Protein 9KZ1 (pdb70)

Solvent-accessible surface area: 4960 Å² total; per-residue (Å²): 96,132,77,107,186,101,113,14,39,0,34,1,62,43,97,39,17,58,1,36,77,31,40,71,89,104,7,119,85,57,48,68,41,111,149,54,75,64,19,96,19,50,6,13,13,41,24,65,107,19,69,5,4,2,0,45,83,25,94,88,51,122,56,7,29,0,14,0,1,36,11,102,98,21,148,99,115,65,138,39,72,7,56,69,171

Nearest PDB structures (foldseek):
  5d74-assembly1_A  TM=9.877E-01  e=1.245E-12  Streptococcus phage phi7917
  5d74-assembly2_B  TM=9.874E-01  e=1.460E-12  Streptococcus phage phi7917
  5d76-assembly1_A  TM=9.887E-01  e=3.241E-12  Streptococcus phage phi7917
  5d76-assembly2_B  TM=9.783E-01  e=2.578E-11  Streptococcus phage phi7917
  4lxc-assembly1_A  TM=8.643E-01  e=2.377E-06  Staphylococcus simulans

Structure (mmCIF, N/CA/C/O backbone):
data_9KZ1
#
_entry.id   9KZ1
#
_cell.length_a   57.410
_cell.length_b   75.785
_cell.length_c   38.887
_cell.angle_alpha   90.000
_cell.angle_beta   90.000
_cell.angle_gamma   90.000
#
_symmetry.space_group_name_H-M   'C 2 2 21'
#
loop_
_entity.id
_entity.type
_entity.pdbx_description
1 po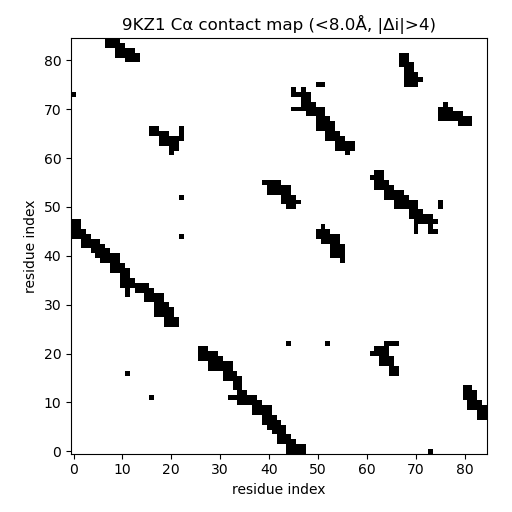lymer 'N-acetylmuramoyl-L-alanine amidase'
2 water water
#
loop_
_atom_site.group_PDB
_atom_site.id
_atom_site.type_symbol
_atom_site.label_atom_id
_atom_site.label_alt_id
_atom_site.label_comp_id
_atom_site.label_asym_id
_atom_site.label_entity_id
_atom_site.label_seq_id
_atom_site.pdbx_PDB_ins_code
_atom_site.Cartn_x
_atom_site.Cartn_y
_atom_site.Cartn_z
_atom_site.occupancy
_atom_site.B_iso_or_equiv
_atom_site.auth_seq_id
_atom_site.auth_comp_id
_atom_site.auth_asym_id
_atom_site.auth_atom_id
_atom_site.pdbx_PDB_model_num
ATOM 1 N N . SER A 1 15 ? -4.975 -9.686 5.981 1.00 21.28 161 SER A N 1
ATOM 2 C CA A SER A 1 15 ? -6.226 -10.312 5.571 0.64 17.67 161 SER A CA 1
ATOM 3 C CA B SER A 1 15 ? -6.229 -10.308 5.578 0.36 17.68 161 SER A CA 1
ATOM 4 C C . SER A 1 15 ? -6.336 -11.730 6.124 1.00 18.78 161 SER A C 1
ATOM 5 O O . SER A 1 15 ? -5.342 -12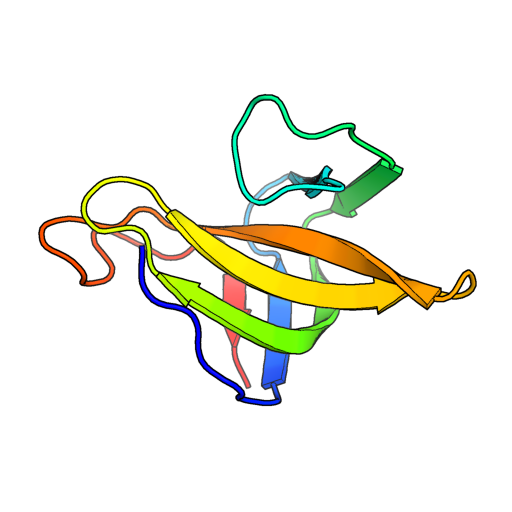.316 6.564 1.00 22.61 161 SER A O 1
ATOM 10 N N . ARG A 1 16 ? -7.545 -12.280 6.095 1.00 15.45 162 ARG A N 1
ATOM 11 C CA . ARG A 1 16 ? -7.820 -13.624 6.589 1.00 14.79 162 ARG A CA 1
ATOM 12 C C . ARG A 1 16 ? -8.515 -14.419 5.493 1.00 13.49 162 ARG A C 1
ATOM 13 O O . ARG A 1 16 ? -9.536 -13.978 4.956 1.00 13.51 162 ARG A O 1
ATOM 21 N N . SER A 1 17 ? -7.978 -15.593 5.176 1.00 13.05 163 SER A N 1
ATOM 22 C CA A SER A 1 17 ? -8.520 -16.443 4.127 0.63 12.12 163 SER A CA 1
ATOM 23 C CA B SER A 1 17 ? -8.519 -16.444 4.127 0.37 12.12 163 SER A CA 1
ATOM 24 C C . SER A 1 17 ? -9.253 -17.626 4.746 1.00 11.99 163 SER A C 1
ATOM 25 O O . SER A 1 17 ? -8.820 -18.171 5.765 1.00 12.58 163 SER A O 1
ATOM 30 N N . TYR A 1 18 ? -10.363 -18.020 4.121 1.00 11.41 164 TYR A N 1
ATOM 31 C CA . TYR A 1 18 ? -11.210 -19.102 4.611 1.00 11.52 164 TYR A CA 1
ATOM 32 C C . TYR A 1 18 ? -11.701 -19.932 3.445 1.00 10.97 164 TYR A C 1
ATOM 33 O O . TYR A 1 18 ? -11.838 -19.435 2.326 1.00 11.19 164 TYR A O 1
ATOM 42 N N . ARG A 1 19 ? -11.982 -21.202 3.712 1.00 11.29 165 ARG A N 1
ATOM 43 C CA A ARG A 1 19 ? -12.672 -22.046 2.743 0.53 11.11 165 ARG A CA 1
ATOM 44 C CA B ARG A 1 19 ? -12.673 -22.040 2.743 0.47 11.11 165 ARG A CA 1
ATOM 45 C C . ARG A 1 19 ? -14.169 -21.978 3.015 1.00 11.33 165 ARG A C 1
ATOM 46 O O . ARG A 1 19 ? -14.602 -22.064 4.169 1.00 13.88 165 ARG A O 1
ATOM 61 N N . GLU A 1 20 ? -14.947 -21.808 1.955 1.00 10.85 166 GLU A N 1
ATOM 62 C CA . GLU A 1 20 ? -16.396 -21.765 2.049 1.00 11.87 166 GLU A CA 1
ATOM 63 C C . GLU A 1 20 ? -16.935 -21.771 0.634 1.00 10.69 166 GLU A C 1
ATOM 64 O O . GLU A 1 20 ? -16.539 -20.926 -0.176 1.00 11.87 166 GLU A O 1
ATOM 70 N N . THR A 1 21 ? -17.809 -22.714 0.313 1.00 11.98 167 THR A N 1
ATOM 71 C CA . THR A 1 21 ? -18.444 -22.705 -0.992 1.00 12.36 167 THR A CA 1
ATOM 72 C C . THR A 1 21 ? -19.735 -21.901 -0.937 1.00 13.63 167 THR A C 1
ATOM 73 O O . THR A 1 21 ? -20.445 -21.884 0.072 1.00 16.77 167 THR A O 1
ATOM 77 N N . GLY A 1 22 ? -20.029 -21.220 -2.036 1.00 10.69 168 GLY A N 1
ATOM 78 C CA . GLY A 1 22 ? -21.247 -20.441 -2.114 1.00 10.91 168 GLY A CA 1
ATOM 79 C C . GLY A 1 22 ? -21.447 -19.970 -3.532 1.00 11.01 168 GLY A C 1
ATOM 80 O O . GLY A 1 22 ? -20.686 -20.315 -4.439 1.00 10.59 168 GLY A O 1
ATOM 81 N N . THR A 1 23 ? -22.496 -19.182 -3.712 1.00 11.84 169 THR A N 1
ATOM 82 C CA . THR A 1 23 ? -22.801 -18.561 -4.992 1.00 10.34 169 THR A CA 1
ATOM 83 C C . THR A 1 23 ? -23.003 -17.078 -4.747 1.00 10.37 169 THR A C 1
ATOM 84 O O . THR A 1 23 ? -23.688 -16.696 -3.793 1.00 14.93 169 THR A O 1
ATOM 88 N N . MET A 1 24 ? -22.404 -16.246 -5.589 1.00 9.57 170 MET A N 1
ATOM 89 C CA . MET A 1 24 ? -22.638 -14.810 -5.541 1.00 9.81 170 MET A CA 1
ATOM 90 C C . MET A 1 24 ? -23.417 -14.384 -6.775 1.00 10.06 170 MET A C 1
ATOM 91 O O . MET A 1 24 ? -23.164 -14.876 -7.871 1.00 10.03 170 MET A O 1
ATOM 96 N N . THR A 1 25 ? -24.37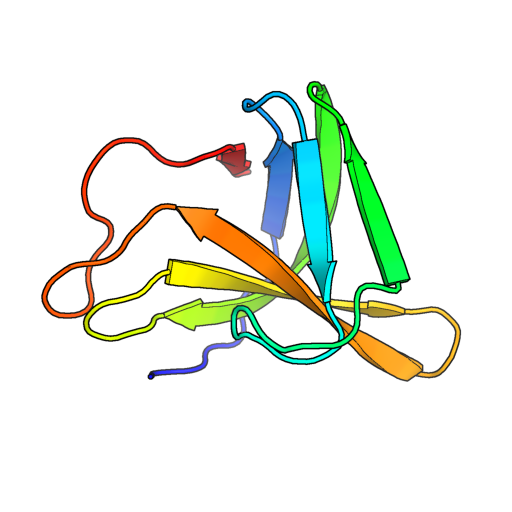5 -13.485 -6.590 1.00 9.88 171 THR A N 1
ATOM 97 C CA . THR A 1 25 ? -25.071 -12.832 -7.691 1.00 10.02 171 THR A CA 1
ATOM 98 C C . THR A 1 25 ? -24.711 -11.355 -7.644 1.00 10.16 171 THR A C 1
ATOM 99 O O . THR A 1 25 ? -24.962 -10.688 -6.640 1.00 10.81 171 THR A O 1
ATOM 103 N N . VAL A 1 26 ? -24.131 -10.847 -8.730 1.00 9.82 172 VAL A N 1
ATOM 104 C CA . VAL A 1 26 ? -23.641 -9.475 -8.752 1.00 10.13 172 VAL A CA 1
ATOM 105 C C . VAL A 1 26 ? -24.817 -8.510 -8.812 1.00 10.99 172 VAL A C 1
ATOM 106 O O . VAL A 1 26 ? -25.731 -8.668 -9.629 1.00 11.13 172 VAL A O 1
ATOM 110 N N . THR A 1 27 ? -24.806 -7.502 -7.936 1.00 8.26 173 THR A N 1
ATOM 111 C CA . THR A 1 27 ? -25.875 -6.515 -7.901 1.00 10.43 173 THR A CA 1
ATOM 112 C C . THR A 1 27 ? -25.419 -5.112 -8.261 1.00 13.41 173 THR A C 1
ATOM 113 O O . THR A 1 27 ? -26.272 -4.237 -8.442 1.00 15.63 173 THR A O 1
ATOM 117 N N . VAL A 1 28 ? -24.113 -4.878 -8.375 1.00 11.89 174 VAL A N 1
ATOM 118 C CA . VAL A 1 28 ? -23.567 -3.626 -8.891 1.00 11.09 174 VAL A CA 1
ATOM 119 C C . VAL A 1 28 ? -23.417 -3.750 -10.400 1.00 12.29 174 VAL A C 1
ATOM 120 O O . VAL A 1 28 ? -23.650 -4.822 -10.970 1.00 13.98 174 VAL A O 1
ATOM 124 N N . ASP A 1 29 ? -23.022 -2.661 -11.065 1.00 12.24 175 ASP A N 1
ATOM 125 C CA . ASP A 1 29 ? -22.999 -2.685 -12.524 1.00 13.04 175 ASP A CA 1
ATOM 126 C C . ASP A 1 29 ? -21.995 -3.699 -13.061 1.00 12.84 175 ASP A C 1
ATOM 127 O O . ASP A 1 29 ? -22.284 -4.401 -14.038 1.00 13.65 175 ASP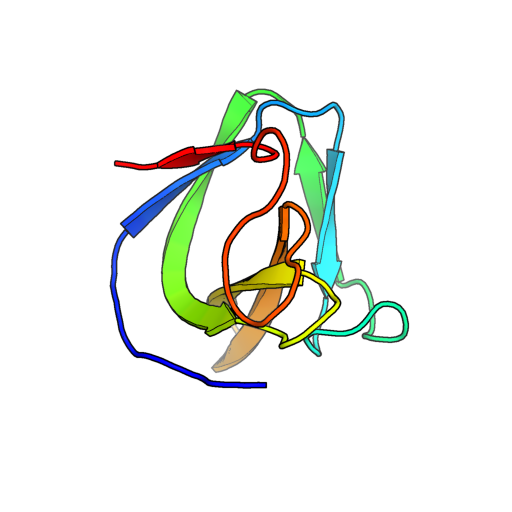 A O 1
ATOM 132 N N . ALA A 1 30 ? -20.819 -3.792 -12.446 1.00 11.65 176 ALA A N 1
ATOM 133 C CA . ALA A 1 30 ? -19.769 -4.678 -12.937 1.00 11.40 176 ALA A CA 1
ATOM 134 C C . ALA A 1 30 ? -18.715 -4.875 -11.859 1.00 10.84 176 ALA A C 1
ATOM 135 O O . ALA A 1 30 ? -18.421 -3.960 -11.089 1.00 10.48 176 ALA A O 1
ATOM 137 N N . LEU A 1 31 ? -18.136 -6.080 -11.823 1.00 11.22 177 LEU A N 1
ATOM 138 C CA . LEU A 1 31 ? -17.016 -6.386 -10.942 1.00 7.89 177 LEU A CA 1
ATOM 139 C C . LEU A 1 31 ? -15.896 -7.029 -11.744 1.00 8.58 177 LEU A C 1
ATOM 140 O O . LEU A 1 31 ? -16.137 -7.928 -12.553 1.00 11.51 177 LEU A O 1
ATOM 145 N N . ASN A 1 32 ? -14.667 -6.587 -11.500 1.00 8.34 178 ASN A N 1
ATOM 146 C CA . ASN A 1 32 ? -13.519 -7.194 -12.159 1.00 9.42 178 ASN A CA 1
ATOM 147 C C . ASN A 1 32 ? -13.146 -8.522 -11.513 1.00 11.37 178 ASN A C 1
ATOM 148 O O . ASN A 1 32 ? -13.256 -8.704 -10.297 1.00 11.98 178 ASN A O 1
ATOM 153 N N . VAL A 1 33 ? -12.692 -9.450 -12.350 1.00 8.06 179 VAL A N 1
ATOM 154 C CA . VAL A 1 33 ? -12.105 -10.714 -11.910 1.00 8.63 179 VAL A CA 1
ATOM 155 C C . VAL A 1 33 ? -10.598 -10.561 -12.016 1.00 8.11 179 VAL A C 1
ATOM 156 O O . VAL A 1 33 ? -10.077 -10.295 -13.108 1.00 9.97 179 VAL A O 1
ATOM 160 N N . ARG A 1 34 ? -9.894 -10.724 -10.900 1.00 8.31 180 ARG A N 1
ATOM 161 C CA . ARG A 1 34 ? -8.465 -10.460 -10.837 1.00 9.97 180 ARG A CA 1
ATOM 162 C C . ARG A 1 34 ? -7.701 -11.711 -10.437 1.00 9.98 180 ARG A C 1
ATOM 163 O O . ARG A 1 34 ? -8.242 -12.637 -9.826 1.00 10.55 180 ARG A O 1
ATOM 171 N N . ARG A 1 35 ? -6.409 -11.718 -10.757 1.00 12.57 181 ARG A N 1
ATOM 172 C CA . ARG A 1 35 ? -5.551 -12.836 -10.390 1.00 12.92 181 ARG A CA 1
ATOM 173 C C . ARG A 1 35 ? -4.895 -12.675 -9.025 1.00 12.90 181 ARG A C 1
ATOM 174 O O . ARG A 1 35 ? -4.092 -13.525 -8.630 1.00 13.96 181 ARG A O 1
ATOM 182 N N . ALA A 1 36 ? -5.215 -11.615 -8.293 1.00 12.33 182 ALA A N 1
ATOM 183 C CA . ALA A 1 36 ? -4.774 -11.450 -6.920 1.00 12.39 182 ALA A CA 1
ATOM 184 C C . ALA A 1 36 ? -5.845 -10.638 -6.225 1.00 13.23 182 ALA A C 1
ATOM 185 O O . ALA A 1 36 ? -6.505 -9.819 -6.872 1.00 12.57 182 ALA A O 1
ATOM 187 N N . PRO A 1 37 ? -6.053 -10.843 -4.923 1.00 11.06 183 PRO A N 1
ATOM 188 C CA . PRO A 1 37 ? -7.104 -10.111 -4.191 1.00 13.49 183 PRO A CA 1
ATOM 189 C C . PRO A 1 37 ? -6.635 -8.729 -3.755 1.00 13.83 183 PRO A C 1
ATOM 190 O O . PRO A 1 37 ? -6.559 -8.404 -2.566 1.00 15.01 183 PRO A O 1
ATOM 194 N N . ASN A 1 38 ? -6.285 -7.907 -4.737 1.00 12.34 184 ASN A N 1
ATOM 195 C CA . ASN A 1 38 ? -5.993 -6.506 -4.492 1.00 13.65 184 ASN A CA 1
ATOM 196 C C . ASN A 1 38 ? -6.277 -5.729 -5.768 1.00 15.55 184 ASN A C 1
ATOM 197 O O . ASN A 1 38 ? -6.432 -6.301 -6.849 1.00 16.12 184 ASN A O 1
ATOM 202 N N . THR A 1 39 ? -6.357 -4.410 -5.627 1.00 18.79 185 THR A N 1
ATOM 203 C CA . THR A 1 39 ? -6.744 -3.567 -6.752 1.00 18.46 185 THR A CA 1
ATOM 204 C C . THR A 1 39 ? -5.657 -3.441 -7.813 1.00 20.47 185 THR A C 1
ATOM 205 O O . THR A 1 39 ? -5.867 -2.745 -8.813 1.00 22.09 185 THR A O 1
ATOM 209 N N . SER A 1 40 ? -4.514 -4.094 -7.627 1.00 20.35 186 SER A N 1
ATOM 210 C CA . SER A 1 40 ? -3.489 -4.182 -8.654 1.00 21.76 186 SER A CA 1
ATOM 211 C C . SER A 1 40 ? -3.438 -5.548 -9.327 1.00 22.29 186 SER A C 1
ATOM 212 O O . SER A 1 40 ? -2.628 -5.741 -10.239 1.00 25.09 186 SER A O 1
ATOM 215 N N . GLY A 1 41 ? -4.277 -6.495 -8.910 1.00 18.36 187 GLY A N 1
ATOM 216 C CA . GLY A 1 41 ? -4.244 -7.822 -9.509 1.00 17.04 187 GLY A CA 1
ATOM 217 C C . GLY A 1 41 ? -4.680 -7.788 -10.966 1.00 18.01 187 GLY A C 1
ATOM 218 O O . GLY A 1 41 ? -5.573 -7.033 -11.354 1.00 18.80 187 GLY A O 1
ATOM 219 N N . GLU A 1 42 ? -4.036 -8.622 -11.781 1.00 19.13 188 GLU A N 1
ATOM 220 C CA . GLU A 1 42 ? -4.305 -8.618 -13.214 1.00 20.60 188 GLU A CA 1
ATOM 221 C C . GLU A 1 42 ? -5.765 -8.955 -13.481 1.00 18.47 188 GLU A C 1
ATOM 222 O O . GLU A 1 42 ? -6.290 -9.942 -12.959 1.00 16.17 188 GLU A O 1
ATOM 228 N N . ILE A 1 43 ? -6.415 -8.143 -14.312 1.00 14.38 189 ILE A N 1
ATOM 229 C CA . ILE A 1 43 ? -7.821 -8.362 -14.637 1.00 12.77 189 ILE A CA 1
ATOM 230 C C . ILE A 1 43 ? -7.934 -9.360 -15.778 1.00 13.31 189 ILE A C 1
ATOM 231 O O . ILE A 1 43 ? -7.340 -9.172 -16.848 1.00 16.71 189 ILE A O 1
ATOM 236 N N . VAL A 1 44 ? -8.720 -10.415 -15.563 1.00 12.06 190 VAL A N 1
ATOM 237 C CA . VAL A 1 44 ? -8.902 -11.461 -16.560 1.00 12.72 190 VAL A CA 1
ATOM 238 C C . VAL 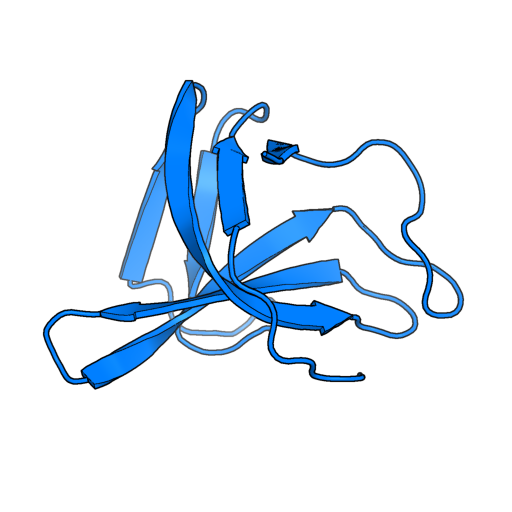A 1 44 ? -10.345 -11.630 -17.012 1.00 11.88 190 VAL A C 1
ATOM 239 O O . VAL A 1 44 ? -10.592 -12.413 -17.944 1.00 14.39 190 VAL A O 1
ATOM 243 N N . ALA A 1 45 ? -11.300 -10.920 -16.413 1.00 11.61 191 ALA A N 1
ATOM 244 C CA . ALA A 1 45 ? -12.698 -11.012 -16.813 1.00 10.41 191 ALA A CA 1
ATOM 245 C C . ALA A 1 45 ? -13.475 -9.950 -16.054 1.00 9.89 191 ALA A C 1
ATOM 246 O O . ALA A 1 45 ? -12.956 -9.310 -15.133 1.00 10.80 191 ALA A O 1
ATOM 248 N N . VAL A 1 46 ? -14.735 -9.774 -16.449 1.00 10.72 192 VAL A N 1
ATOM 249 C CA . VAL A 1 46 ? -15.637 -8.831 -15.795 1.00 9.73 192 VAL A CA 1
ATOM 250 C C . VAL A 1 46 ? -17.008 -9.474 -15.683 1.00 10.97 192 VAL A C 1
ATOM 251 O O . VAL A 1 46 ? -17.566 -9.925 -16.687 1.00 16.16 192 VAL A O 1
ATOM 255 N N . TYR A 1 47 ? -17.558 -9.515 -14.471 1.00 9.72 193 TYR A N 1
ATOM 256 C CA . TYR A 1 47 ? -18.947 -9.914 -14.272 1.00 9.64 193 TYR A CA 1
ATOM 257 C C . TYR A 1 47 ? -19.849 -8.698 -14.328 1.00 13.20 193 TYR A C 1
ATOM 258 O O . TYR A 1 47 ? -19.503 -7.634 -13.810 1.00 14.66 193 TYR A O 1
ATOM 267 N N . LYS A 1 48 ? -21.012 -8.874 -14.935 1.00 12.57 194 LYS A N 1
ATOM 268 C CA . LYS A 1 48 ? -21.992 -7.808 -15.066 1.00 14.59 194 LYS A CA 1
ATOM 269 C C . LYS A 1 48 ? -23.132 -8.011 -14.078 1.00 15.01 194 LYS A C 1
ATOM 270 O O . LYS A 1 48 ? -23.347 -9.103 -13.549 1.00 14.07 194 LYS A O 1
ATOM 276 N N . ARG A 1 49 ? -23.853 -6.924 -13.833 1.00 13.56 195 ARG A N 1
ATOM 277 C CA . ARG A 1 49 ? -25.053 -6.952 -13.010 1.00 13.42 195 ARG A CA 1
ATOM 278 C C . ARG A 1 49 ? -25.962 -8.110 -13.400 1.00 13.32 195 ARG A C 1
ATOM 279 O O . ARG A 1 49 ? -26.293 -8.293 -14.574 1.00 14.29 195 ARG A O 1
ATOM 287 N N . GLY A 1 50 ? -26.367 -8.894 -12.406 1.00 12.61 196 GLY A N 1
ATOM 288 C CA . GLY A 1 50 ? -27.275 -9.991 -12.635 1.00 13.16 196 GLY A CA 1
ATOM 289 C C . GLY A 1 50 ? -26.612 -11.316 -12.921 1.00 12.48 196 GLY A C 1
ATOM 290 O O . GLY A 1 50 ? -27.316 -12.325 -13.022 1.00 14.29 196 GLY A O 1
ATOM 291 N N . GLU A 1 51 ? -25.295 -11.353 -13.063 1.00 11.49 197 GLU A N 1
ATOM 292 C CA . GLU A 1 51 ? -24.608 -12.611 -13.302 1.00 11.40 197 GLU A CA 1
ATOM 293 C C . GLU A 1 51 ? -24.252 -13.260 -11.980 1.00 10.16 197 GLU A C 1
ATOM 294 O O . GLU A 1 51 ? -24.059 -12.580 -10.971 1.00 9.48 197 GLU A O 1
ATOM 300 N N . SER A 1 52 ? -24.191 -14.587 -11.991 1.00 10.60 198 SER A N 1
ATOM 301 C CA . SER A 1 52 ? -23.914 -15.363 -10.799 1.00 9.98 198 SER A CA 1
ATOM 302 C C . SER A 1 52 ? -22.741 -16.289 -11.069 1.00 10.08 198 SER A C 1
ATOM 303 O O . SER A 1 52 ? -22.538 -16.751 -12.194 1.00 11.53 198 SER A O 1
ATOM 306 N N . PHE A 1 53 ? -21.963 -16.542 -10.023 1.00 9.17 199 PHE A N 1
ATOM 307 C CA . PHE A 1 53 ? -20.865 -17.488 -10.120 1.00 9.73 199 PHE A CA 1
ATOM 308 C C . PHE A 1 53 ? -20.627 -18.089 -8.747 1.00 9.23 199 PHE A C 1
ATOM 309 O O . PHE A 1 53 ? -20.973 -17.507 -7.717 1.00 8.57 199 PHE A O 1
ATOM 317 N N . ASP A 1 54 ? -20.030 -19.270 -8.743 1.00 10.26 200 ASP A N 1
ATOM 318 C CA . ASP A 1 54 ? -19.740 -19.937 -7.487 1.00 10.28 200 ASP A CA 1
ATOM 319 C C . ASP A 1 54 ? -18.321 -19.621 -7.021 1.00 12.91 200 ASP A C 1
ATOM 320 O O . ASP A 1 54 ? -17.463 -19.190 -7.797 1.00 13.43 200 ASP A O 1
ATOM 325 N N . TYR A 1 55 ? -18.089 -19.810 -5.724 1.00 9.75 201 TYR A N 1
ATOM 326 C CA . TYR A 1 55 ? -16.764 -19.599 -5.159 1.00 10.04 201 TYR A CA 1
ATOM 327 C C . TYR A 1 55 ? -16.497 -20.699 -4.145 1.00 11.04 201 TYR A C 1
ATOM 328 O O . TYR A 1 55 ? -17.419 -21.362 -3.674 1.00 11.39 201 TYR A O 1
ATOM 337 N N . ASP A 1 56 ? -15.218 -20.901 -3.826 1.00 11.54 202 ASP A N 1
ATOM 338 C CA . ASP A 1 56 ? -14.849 -21.870 -2.802 1.00 11.88 202 ASP A CA 1
ATOM 339 C C . ASP A 1 56 ? -13.958 -21.303 -1.710 1.00 11.67 202 ASP A C 1
ATOM 340 O O . ASP A 1 56 ? -13.649 -22.022 -0.753 1.00 12.31 202 ASP A O 1
ATOM 345 N N . THR A 1 57 ? -13.557 -20.038 -1.814 1.00 11.10 203 THR A N 1
ATOM 346 C CA . THR A 1 57 ? -12.618 -19.425 -0.893 1.00 11.69 203 THR A CA 1
ATOM 347 C C . THR A 1 57 ? -13.045 -17.980 -0.700 1.00 10.17 203 THR A C 1
ATOM 348 O O . THR A 1 57 ? -13.576 -17.350 -1.621 1.00 10.12 203 THR A O 1
ATOM 352 N N . VAL A 1 58 ? -12.860 -17.483 0.519 1.00 9.82 204 VAL A N 1
ATOM 353 C CA . VAL A 1 58 ? -13.225 -16.126 0.901 1.00 10.23 204 VAL A CA 1
ATOM 354 C C . VAL A 1 58 ? -12.011 -15.490 1.563 1.00 10.17 204 VAL A C 1
ATOM 355 O O . VAL A 1 58 ? -11.369 -16.106 2.414 1.00 11.20 204 VAL A O 1
ATOM 3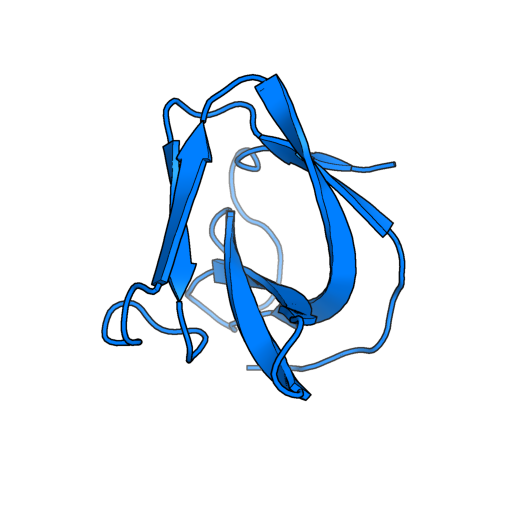59 N N . ILE A 1 59 ? -11.699 -14.257 1.180 1.00 9.98 205 ILE A N 1
ATOM 360 C CA . ILE A 1 59 ? -10.614 -13.504 1.791 1.00 10.13 205 ILE A CA 1
ATOM 361 C C . ILE A 1 59 ? -11.217 -12.242 2.373 1.00 9.51 205 ILE A C 1
ATOM 362 O O . ILE A 1 59 ? -11.842 -11.456 1.651 1.00 10.19 205 ILE A O 1
ATOM 367 N N . ILE A 1 60 ? -11.043 -12.047 3.671 1.00 11.07 206 ILE A N 1
ATOM 368 C CA . ILE A 1 60 ? -11.597 -10.891 4.367 1.00 11.36 206 ILE A CA 1
ATOM 369 C C . ILE A 1 60 ? -10.443 -9.965 4.732 1.00 11.92 206 ILE A C 1
ATOM 370 O O . ILE A 1 60 ? -9.671 -10.250 5.652 1.00 13.24 206 ILE A O 1
ATOM 375 N N . ASP A 1 61 ? -10.314 -8.851 4.012 1.00 10.62 207 ASP A N 1
ATOM 376 C CA . ASP A 1 61 ? -9.329 -7.847 4.386 1.00 11.60 207 ASP A CA 1
ATOM 377 C C . ASP A 1 61 ? -9.729 -7.189 5.701 1.00 12.74 207 ASP A C 1
ATOM 378 O O . ASP A 1 61 ? -10.911 -7.060 6.024 1.00 13.68 207 ASP A O 1
ATOM 383 N N . VAL A 1 62 ? -8.730 -6.762 6.468 1.00 13.94 208 VAL A N 1
ATOM 384 C CA . VAL A 1 62 ? -9.027 -6.020 7.692 1.00 15.26 208 VAL A CA 1
ATOM 385 C C . VAL A 1 62 ? -9.724 -4.704 7.361 1.00 17.08 208 VAL A C 1
ATOM 386 O O . VAL A 1 62 ? -10.780 -4.382 7.918 1.00 15.74 208 VAL A O 1
ATOM 390 N N . ASN A 1 63 ? -9.145 -3.923 6.438 1.00 15.75 209 ASN A N 1
ATOM 391 C CA . ASN A 1 63 ? -9.740 -2.665 5.979 1.00 13.90 209 ASN A CA 1
ATOM 392 C C . ASN A 1 63 ? -9.543 -2.630 4.466 1.00 13.55 209 ASN A C 1
ATOM 393 O O . ASN A 1 63 ? -8.625 -1.993 3.946 1.00 21.07 209 ASN A O 1
ATOM 398 N N . GLY A 1 64 ? -10.419 -3.336 3.768 1.00 11.95 210 GLY A N 1
ATOM 399 C CA . GLY A 1 64 ? -10.323 -3.475 2.332 1.00 11.06 210 GLY A CA 1
ATOM 400 C C . GLY A 1 64 ? -11.616 -4.037 1.800 1.00 10.16 210 GLY A C 1
ATOM 401 O O . GLY A 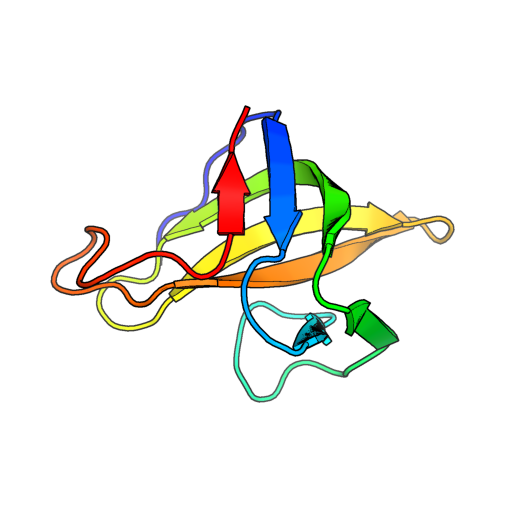1 64 ? -12.661 -3.388 1.896 1.00 10.26 210 GLY A O 1
ATOM 402 N N . TYR A 1 65 ? -11.582 -5.266 1.289 1.00 9.60 211 TYR A N 1
ATOM 403 C CA . TYR A 1 65 ? -12.768 -5.878 0.715 1.00 8.96 211 TYR A CA 1
ATOM 404 C C . TYR A 1 65 ? -12.913 -7.298 1.232 1.00 8.51 211 TYR A C 1
ATOM 405 O O . TYR A 1 65 ? -11.963 -7.881 1.756 1.00 9.21 211 TYR A O 1
ATOM 414 N N . VAL A 1 66 ? -14.122 -7.840 1.089 1.00 8.18 212 VAL A N 1
ATOM 415 C CA . VAL A 1 66 ? -14.331 -9.286 1.117 1.00 8.90 212 VAL A CA 1
ATOM 416 C C . VAL A 1 66 ? -14.198 -9.779 -0.315 1.00 8.23 212 VAL A C 1
ATOM 417 O O . VAL A 1 66 ? -14.987 -9.397 -1.186 1.00 9.71 212 VAL A O 1
ATOM 421 N N . TRP A 1 67 ? -13.214 -10.631 -0.555 1.00 7.44 213 TRP A N 1
ATOM 422 C CA . TRP A 1 67 ? -13.006 -11.238 -1.861 1.00 7.21 213 TRP A CA 1
ATOM 423 C C . TRP A 1 67 ? -13.568 -12.651 -1.834 1.00 7.63 213 TRP A C 1
ATOM 424 O O . TRP A 1 67 ? -13.477 -13.345 -0.822 1.00 10.86 213 TRP A O 1
ATOM 435 N N . VAL A 1 68 ? -14.158 -13.068 -2.941 1.00 8.94 214 VAL A N 1
ATOM 436 C CA . VAL A 1 68 ? -14.467 -14.475 -3.146 1.00 9.07 214 VAL A CA 1
ATOM 437 C C . VAL A 1 68 ? -13.599 -14.972 -4.290 1.00 8.84 214 VAL A C 1
ATOM 438 O O . VAL A 1 68 ? -13.137 -14.197 -5.135 1.00 8.73 214 VAL A O 1
ATOM 442 N N . SER A 1 69 ? -13.348 -16.277 -4.300 1.00 8.35 215 SER A N 1
ATOM 443 C CA . SER A 1 69 ? -12.345 -16.825 -5.192 1.00 8.80 215 SER A CA 1
ATOM 444 C C . SER A 1 69 ? -12.783 -18.178 -5.725 1.00 10.20 215 SER A C 1
ATOM 445 O O . SER A 1 69 ? -13.422 -18.954 -5.014 1.00 10.60 215 SER A O 1
ATOM 448 N N . TYR A 1 70 ? -12.434 -18.449 -6.981 1.00 10.18 216 TYR A N 1
ATOM 449 C CA . TYR A 1 70 ? -12.670 -19.747 -7.593 1.00 11.51 216 TYR A CA 1
ATOM 450 C C . TYR A 1 70 ? -11.484 -20.119 -8.462 1.00 12.29 216 TYR A C 1
ATOM 451 O O . TYR A 1 70 ? -10.715 -19.260 -8.903 1.00 13.62 216 TYR A O 1
ATOM 460 N N . ILE A 1 71 ? -11.340 -21.422 -8.693 1.00 13.77 217 ILE A N 1
ATOM 461 C CA . ILE A 1 71 ? -10.342 -21.940 -9.615 1.00 16.77 217 ILE A CA 1
ATOM 462 C C . ILE A 1 71 ? -10.941 -21.940 -11.009 1.00 16.44 217 ILE A C 1
ATOM 463 O O . ILE A 1 71 ? -12.052 -22.448 -11.219 1.00 17.42 217 ILE A O 1
ATOM 468 N N . GLY A 1 72 ? -10.202 -21.389 -11.967 1.00 19.25 218 GLY A N 1
ATOM 469 C CA . GLY A 1 72 ? -10.640 -21.311 -13.344 1.00 19.04 218 GLY A CA 1
ATOM 470 C C . GLY A 1 72 ? -10.300 -22.554 -14.144 1.00 22.56 218 GLY A C 1
ATOM 471 O O . GLY A 1 72 ? -9.978 -23.613 -13.599 1.00 27.44 218 GLY A O 1
ATOM 472 N N . GLY A 1 73 ? -10.379 -22.418 -15.473 1.00 22.65 219 GLY A N 1
ATOM 473 C CA . GLY A 1 73 ? -10.097 -23.546 -16.344 1.00 23.41 219 GLY A CA 1
ATOM 474 C C . GLY A 1 73 ? -8.633 -23.901 -16.455 1.00 23.85 219 GLY A C 1
ATOM 475 O O . GLY A 1 73 ? -8.309 -25.046 -16.779 1.00 25.74 219 GLY A O 1
ATOM 476 N N . SER A 1 74 ? -7.744 -22.948 -16.189 1.00 27.08 220 SER A N 1
ATOM 477 C CA . SER A 1 74 ? -6.310 -23.176 -16.252 1.00 26.94 220 SER A CA 1
ATOM 478 C C . SER A 1 74 ? -5.708 -23.534 -14.902 1.00 28.35 220 SER A C 1
ATOM 479 O O . SER A 1 74 ? -4.483 -23.638 -14.795 1.00 31.32 220 SER A O 1
ATOM 482 N N . GLY A 1 75 ? -6.529 -23.710 -13.870 1.00 24.72 221 GLY A N 1
ATOM 483 C CA . GLY A 1 75 ? -6.020 -24.011 -12.555 1.00 24.17 221 GLY A CA 1
ATOM 484 C C . GLY A 1 75 ? -5.558 -22.811 -11.768 1.00 24.75 221 GLY A C 1
ATOM 485 O O . GLY A 1 75 ? -5.151 -22.971 -10.610 1.00 27.26 221 GLY A O 1
ATOM 486 N N . LYS A 1 76 ? -5.617 -21.618 -12.349 1.00 21.12 222 LYS A N 1
ATOM 487 C CA . LYS A 1 76 ? -5.244 -20.404 -11.643 1.00 21.31 222 LYS A CA 1
ATOM 488 C C . LYS A 1 76 ? -6.432 -19.858 -10.867 1.00 19.18 222 LYS A C 1
ATOM 489 O O . LYS A 1 76 ? -7.587 -19.954 -11.291 1.00 18.68 222 LYS A O 1
ATOM 495 N N . ARG A 1 77 ? -6.136 -19.267 -9.723 1.00 15.80 223 ARG A N 1
ATOM 496 C CA . ARG A 1 77 ? -7.179 -18.763 -8.853 1.00 14.93 223 ARG A CA 1
ATOM 497 C C . ARG A 1 77 ? -7.592 -17.356 -9.266 1.00 15.15 223 ARG A C 1
ATOM 498 O O . ARG A 1 77 ? -6.748 -16.517 -9.595 1.00 16.60 223 ARG A O 1
ATOM 506 N N . ASN A 1 78 ? -8.901 -17.114 -9.254 1.00 11.48 224 ASN A N 1
ATOM 507 C CA . ASN A 1 78 ? -9.488 -15.831 -9.609 1.00 10.75 224 ASN A CA 1
ATOM 508 C C . ASN A 1 78 ? -10.148 -15.226 -8.381 1.00 11.16 224 ASN A C 1
ATOM 509 O O . ASN A 1 78 ? -10.619 -15.946 -7.499 1.00 11.37 224 ASN A O 1
ATOM 514 N N . TYR A 1 79 ? -10.170 -13.898 -8.316 1.00 8.73 225 TYR A N 1
ATOM 515 C CA . TYR A 1 79 ? -10.652 -13.182 -7.140 1.00 7.82 225 TYR A CA 1
ATOM 516 C C . TYR A 1 79 ? -11.592 -12.065 -7.564 1.00 9.45 225 TYR A C 1
ATOM 517 O O . TYR A 1 79 ? -11.334 -11.363 -8.544 1.00 9.09 225 TYR A O 1
ATOM 526 N N . VAL A 1 80 ? -12.691 -11.909 -6.831 1.00 7.10 226 VAL A N 1
ATOM 527 C CA . VAL A 1 80 ? -13.686 -10.876 -7.108 1.00 7.29 226 VAL A CA 1
ATOM 528 C C . VAL A 1 80 ? -14.000 -10.182 -5.792 1.00 6.72 226 VAL A C 1
ATOM 529 O O . VAL A 1 80 ? -14.275 -10.845 -4.791 1.00 6.78 226 VAL A O 1
ATOM 533 N N . ALA A 1 81 ? -13.964 -8.852 -5.785 1.00 7.24 227 ALA A N 1
ATOM 534 C CA . ALA A 1 81 ? -14.293 -8.115 -4.572 1.00 7.57 227 ALA A CA 1
ATOM 535 C C . ALA A 1 81 ? -15.805 -7.983 -4.459 1.00 8.00 227 ALA A C 1
ATOM 536 O O . ALA A 1 81 ? -16.499 -7.773 -5.456 1.00 9.79 227 ALA A O 1
ATOM 538 N N . THR A 1 82 ? -16.328 -8.118 -3.231 1.00 7.58 228 THR A N 1
ATOM 539 C CA . THR A 1 82 ? -17.772 -8.229 -3.042 1.00 7.77 228 THR A CA 1
ATOM 540 C C . THR A 1 82 ? -18.338 -7.240 -2.034 1.00 9.00 228 THR A C 1
ATOM 541 O O . THR A 1 82 ? -19.521 -7.339 -1.689 1.00 10.57 228 THR A O 1
ATOM 545 N N . GLY A 1 83 ? -17.545 -6.297 -1.569 1.00 8.18 229 GLY A N 1
ATOM 546 C CA . GLY A 1 83 ? -18.002 -5.289 -0.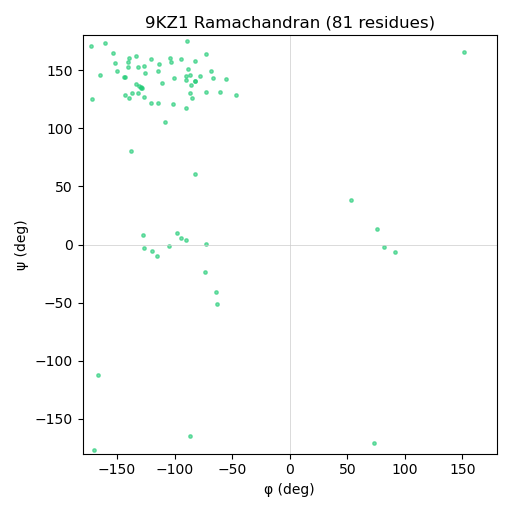632 1.00 8.57 229 GLY A CA 1
ATOM 547 C C . GLY A 1 83 ? -16.840 -4.840 0.221 1.00 9.10 229 GLY A C 1
ATOM 548 O O . GLY A 1 83 ? -15.791 -5.469 0.260 1.00 9.52 229 GLY A O 1
ATOM 549 N N . ALA A 1 84 ? -17.042 -3.723 0.911 1.00 7.72 230 ALA A N 1
ATOM 550 C CA . ALA A 1 84 ? -15.997 -3.159 1.749 1.00 7.79 230 ALA A CA 1
ATOM 551 C C . ALA A 1 84 ? -15.964 -3.850 3.111 1.00 8.30 230 ALA A C 1
ATOM 552 O O . ALA A 1 84 ? -16.948 -4.445 3.561 1.00 10.17 230 ALA A O 1
ATOM 554 N N . THR A 1 85 ? -14.804 -3.764 3.764 1.00 9.85 231 THR A N 1
ATOM 555 C CA . THR A 1 85 ? -14.642 -4.220 5.137 1.00 9.72 231 THR A CA 1
ATOM 556 C C . THR A 1 85 ? -14.062 -3.108 5.996 1.00 12.27 231 THR A C 1
ATOM 557 O O . THR A 1 85 ? -13.364 -2.212 5.513 1.00 13.09 231 THR A O 1
ATOM 561 N N . LYS A 1 86 ? -14.364 -3.185 7.287 1.00 12.29 232 LYS A N 1
ATOM 562 C CA . LYS A 1 86 ? -13.802 -2.296 8.291 1.00 13.87 232 LYS A CA 1
ATOM 563 C C . LYS A 1 86 ? -13.587 -3.150 9.524 1.00 17.25 232 LYS A C 1
ATOM 564 O O . LYS A 1 86 ? -14.508 -3.852 9.943 1.00 16.65 232 LYS A O 1
ATOM 570 N N . ASP A 1 87 ? -12.380 -3.100 10.085 1.00 17.40 233 ASP A N 1
ATOM 571 C CA . ASP A 1 87 ? -12.040 -3.873 11.286 1.00 18.89 233 ASP A CA 1
ATOM 572 C C . ASP A 1 87 ? -12.364 -5.359 11.120 1.00 20.50 233 ASP A C 1
ATOM 573 O O . ASP A 1 87 ? -12.832 -6.024 12.048 1.00 22.74 233 ASP A O 1
ATOM 578 N N . GLY A 1 88 ? -12.119 -5.885 9.921 1.00 17.05 234 GLY A N 1
ATOM 579 C CA . GLY A 1 88 ? -12.296 -7.301 9.665 1.00 16.94 234 GLY A CA 1
ATOM 580 C C . GLY A 1 88 ? -13.723 -7.769 9.511 1.00 16.55 234 GLY A C 1
ATOM 581 O O . GLY A 1 88 ? -13.962 -8.980 9.541 1.00 16.85 234 GLY A O 1
ATOM 582 N N . LYS A 1 89 ? -14.680 -6.859 9.342 1.00 16.22 235 LYS A N 1
ATOM 583 C CA . LYS A 1 89 ? -16.078 -7.218 9.157 1.00 16.20 235 LYS A CA 1
ATOM 584 C C . LYS A 1 89 ? -16.640 -6.446 7.975 1.00 14.89 235 LYS A C 1
ATOM 585 O O . LYS A 1 89 ? -16.188 -5.339 7.667 1.00 14.43 235 LYS A O 1
ATOM 591 N N . ARG A 1 90 ? -17.652 -7.023 7.332 1.00 14.56 236 ARG A N 1
ATOM 592 C CA . ARG A 1 90 ? -18.331 -6.319 6.256 1.00 13.71 236 ARG A CA 1
ATOM 593 C C . ARG A 1 90 ? -18.828 -4.971 6.747 1.00 14.25 236 ARG A C 1
ATOM 594 O O . ARG A 1 90 ? -19.269 -4.824 7.889 1.00 16.37 236 ARG A O 1
ATOM 602 N N . PHE A 1 91 ? -18.734 -3.974 5.877 1.00 13.55 237 PHE A N 1
ATOM 603 C CA . PHE A 1 91 ? -19.124 -2.615 6.217 1.00 14.10 237 PHE A CA 1
ATOM 604 C C . PHE A 1 91 ? -19.889 -2.053 5.035 1.00 13.70 237 PHE A C 1
ATOM 605 O O . PHE A 1 91 ? -19.422 -2.143 3.895 1.00 17.20 237 PHE A O 1
ATOM 613 N N . GLY A 1 92 ? -21.054 -1.479 5.303 1.00 22.51 238 GLY A N 1
ATOM 614 C CA . GLY A 1 92 ? -21.902 -1.018 4.231 1.00 20.96 238 GLY A CA 1
ATOM 615 C C . GLY A 1 92 ? -22.555 -2.186 3.513 1.00 23.05 238 GLY A C 1
ATOM 616 O O . GLY A 1 92 ? -22.485 -3.342 3.932 1.00 29.81 238 GLY A O 1
ATOM 617 N N . ASN A 1 93 ? -23.198 -1.858 2.399 1.00 17.81 239 ASN A N 1
ATOM 618 C CA . ASN A 1 93 ? -23.950 -2.850 1.648 1.00 18.52 239 ASN A CA 1
ATOM 619 C C . ASN A 1 93 ? -23.019 -3.638 0.742 1.00 16.35 239 ASN A C 1
ATOM 620 O O . ASN A 1 93 ? -22.083 -3.085 0.158 1.00 16.20 239 ASN A O 1
ATOM 625 N N . ALA A 1 94 ? -23.275 -4.940 0.638 1.00 15.14 240 ALA A N 1
ATOM 626 C CA . ALA A 1 94 ? -22.469 -5.786 -0.226 1.00 13.53 240 ALA A CA 1
ATOM 627 C C . ALA A 1 94 ? -22.782 -5.504 -1.692 1.00 12.41 240 ALA A C 1
ATOM 628 O O . ALA A 1 94 ? -23.800 -4.896 -2.038 1.00 13.58 240 ALA A O 1
ATOM 630 N N . TRP A 1 95 ? -21.887 -5.966 -2.563 1.00 9.89 241 TRP A N 1
ATOM 631 C CA . TRP A 1 95 ? -21.992 -5.739 -3.999 1.00 8.96 241 TRP A CA 1
ATOM 632 C C . TRP A 1 95 ? -22.611 -6.921 -4.724 1.00 8.62 241 TRP A C 1
ATOM 633 O O . TRP A 1 95 ? -22.623 -6.954 -5.961 1.00 10.55 241 TRP A O 1
ATOM 644 N N . GLY A 1 96 ? -23.144 -7.877 -3.972 1.00 8.98 242 GLY A N 1
ATOM 645 C CA . GLY A 1 96 ? -23.889 -8.988 -4.526 1.00 11.72 242 GLY A CA 1
ATOM 646 C C . GLY A 1 96 ? -24.740 -9.596 -3.438 1.00 11.23 242 GLY A C 1
ATOM 647 O O . GLY A 1 96 ? -24.656 -9.220 -2.265 1.00 14.15 242 GLY A O 1
ATOM 648 N N . THR A 1 97 ? -25.584 -10.535 -3.850 1.00 11.05 243 THR A N 1
ATOM 649 C CA . THR A 1 97 ? -26.290 -11.403 -2.920 1.00 12.55 243 THR A CA 1
ATOM 650 C C . THR A 1 97 ? -25.625 -12.772 -2.918 1.00 13.43 243 THR A C 1
ATOM 651 O O . THR A 1 97 ? -24.954 -13.164 -3.878 1.00 14.39 243 THR A O 1
ATOM 655 N N . PHE A 1 98 ? -25.814 -13.503 -1.826 1.00 15.27 244 PHE A N 1
ATOM 656 C CA . PHE A 1 98 ? -25.123 -14.767 -1.627 1.00 17.07 244 PHE A CA 1
ATOM 657 C C . PHE A 1 98 ? -26.111 -15.849 -1.229 1.00 19.79 244 PHE A C 1
ATOM 658 O O . PHE A 1 98 ? -26.998 -15.618 -0.402 1.00 25.15 244 PHE A O 1
ATOM 666 N N . LYS A 1 99 ? -25.960 -17.028 -1.824 1.00 21.44 245 LYS A N 1
ATOM 667 C CA . LYS A 1 99 ? -26.764 -18.180 -1.426 1.00 30.07 245 LYS A CA 1
ATOM 668 C C . LYS A 1 99 ? -25.833 -19.333 -1.079 1.00 39.48 245 LYS A C 1
ATOM 669 O O . LYS A 1 99 ? -26.118 -20.490 -1.397 1.00 51.70 245 LYS A O 1
#

B-factor: mean 17.14, std 8.14, range [6.72, 51.7]

Secondary structure (DSSP, 8-state):
-EEEEEEEEEEE-SSEEEEESSSSTTSPEEEEEETT-EEEEEEEEE-SSSEEEEEEE-TTS-EEEEEEEEEETTEEES--SEEE-

Foldseek 3Di:
DDKDFDKWKWAFADAKWFKFLDPDPPGHTDDMDGHGDMDMFTMWDFDQFAFIWGWHQDPVRGIIITGWATHHRRHGDPDTRTDMD

Radius of gyration: 11.67 Å; Cα contacts (8 Å, |Δi|>4): 218; chains: 1; bounding box: 24×23×28 Å

Sequence (85 aa):
SSRSSYRRETGTMTVTVDALNVRRAPNTSGEIVAVYKRGESFDYDTVIIDVNGYVWVSYIGGSGKRNYVATGATKDGKRFGNAWGTFK